Protein AF-A0A259D0F9-F1 (afdb_monomer_lite)

pLDDT: mean 84.32, std 12.59, range [51.81, 95.06]

Foldseek 3Di:
DPVVVVVVVLVVLVVVLVVLVVLCVCVVPPPVVPRPDRHDPVVSVVSVVVSD

Structure (mmCIF, N/CA/C/O backbone):
data_AF-A0A259D0F9-F1
#
_entry.id   AF-A0A259D0F9-F1
#
loop_
_atom_site.group_PDB
_atom_site.id
_atom_site.type_symbol
_atom_site.label_atom_id
_atom_site.l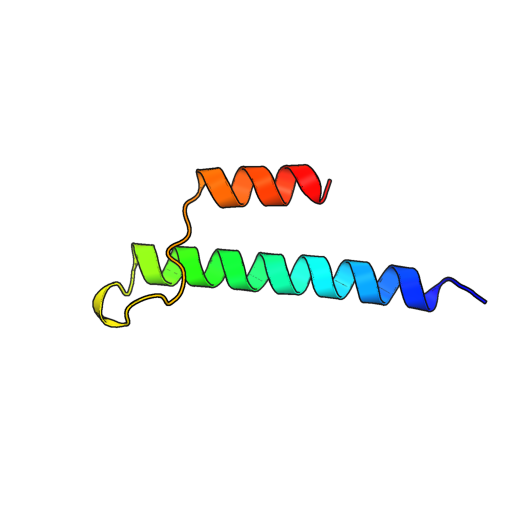abel_alt_id
_atom_site.label_comp_id
_atom_site.label_asym_id
_atom_site.label_entity_id
_atom_site.label_seq_id
_atom_site.pdbx_PDB_ins_code
_atom_site.Cartn_x
_atom_site.Cartn_y
_atom_site.Cartn_z
_atom_site.occupancy
_atom_site.B_iso_or_equiv
_atom_site.auth_seq_id
_atom_site.auth_comp_id
_atom_site.auth_asym_id
_atom_site.auth_atom_id
_atom_site.pdbx_PDB_model_num
ATOM 1 N N . ARG A 1 1 ? 12.928 -19.269 -27.328 1.00 51.81 1 ARG A N 1
ATOM 2 C CA . ARG A 1 1 ? 12.350 -19.674 -26.022 1.00 51.81 1 ARG A CA 1
ATOM 3 C C . ARG A 1 1 ? 12.696 -18.580 -25.020 1.00 51.81 1 ARG A C 1
ATOM 5 O O . ARG A 1 1 ? 13.869 -18.449 -24.722 1.00 51.81 1 ARG A O 1
ATOM 12 N N . GLY A 1 2 ? 11.741 -17.747 -24.608 1.00 55.59 2 GLY A N 1
ATOM 13 C CA . GLY A 1 2 ? 12.012 -16.611 -23.710 1.00 55.59 2 GLY A CA 1
ATOM 14 C C . GLY A 1 2 ? 10.769 -15.782 -23.378 1.00 55.59 2 GLY A C 1
ATOM 15 O O . GLY A 1 2 ? 10.651 -15.288 -22.270 1.00 55.59 2 GLY A O 1
ATOM 16 N N . SER A 1 3 ? 9.783 -15.727 -24.277 1.00 58.34 3 SER A N 1
ATOM 17 C CA . SER A 1 3 ? 8.598 -14.864 -24.136 1.00 58.34 3 SER A CA 1
ATOM 18 C C . SER A 1 3 ? 7.698 -15.155 -22.926 1.00 58.34 3 SER A C 1
ATOM 20 O O . SER A 1 3 ? 7.028 -14.248 -22.454 1.00 58.34 3 SER A O 1
ATOM 22 N N . ALA A 1 4 ? 7.688 -16.383 -22.399 1.00 60.75 4 ALA A N 1
ATOM 23 C CA . ALA A 1 4 ? 6.849 -16.735 -21.249 1.00 60.75 4 ALA A CA 1
ATOM 24 C C . ALA A 1 4 ? 7.392 -16.197 -19.911 1.00 60.75 4 ALA A C 1
ATOM 26 O O . ALA A 1 4 ? 6.608 -15.885 -19.025 1.00 60.75 4 ALA A O 1
ATOM 27 N N . ALA A 1 5 ? 8.716 -16.058 -19.768 1.00 60.34 5 ALA A N 1
ATOM 28 C CA . ALA A 1 5 ? 9.325 -15.584 -18.523 1.00 60.34 5 ALA A CA 1
ATOM 29 C C . ALA A 1 5 ? 9.042 -14.091 -18.285 1.00 60.34 5 ALA A C 1
ATOM 31 O O . ALA A 1 5 ? 8.647 -13.712 -17.188 1.00 60.34 5 ALA A O 1
ATOM 32 N N . TYR A 1 6 ? 9.135 -13.269 -19.339 1.00 59.03 6 TYR A N 1
ATOM 33 C CA . TYR A 1 6 ? 8.845 -11.831 -19.270 1.00 59.03 6 TYR A CA 1
ATOM 34 C C . TYR A 1 6 ? 7.383 -11.528 -18.911 1.00 59.03 6 TYR A C 1
ATOM 36 O O . TYR A 1 6 ? 7.112 -10.554 -18.218 1.00 59.03 6 TYR A O 1
ATOM 44 N N . ALA A 1 7 ? 6.439 -12.358 -19.366 1.00 62.75 7 ALA A N 1
ATOM 45 C CA . ALA A 1 7 ? 5.023 -12.181 -19.056 1.00 62.75 7 ALA A CA 1
ATOM 46 C C . ALA A 1 7 ? 4.708 -12.498 -17.583 1.00 62.75 7 ALA A C 1
ATOM 48 O O . ALA A 1 7 ? 3.964 -11.755 -16.955 1.00 62.75 7 ALA A O 1
ATOM 49 N N . ILE A 1 8 ? 5.312 -13.554 -17.021 1.00 64.12 8 ILE A N 1
ATOM 50 C CA . ILE A 1 8 ? 5.107 -13.956 -15.618 1.00 64.12 8 ILE A CA 1
ATOM 51 C C . ILE A 1 8 ? 5.711 -12.929 -14.650 1.00 64.12 8 ILE A C 1
ATOM 53 O O . ILE A 1 8 ? 5.116 -12.633 -13.618 1.00 64.12 8 ILE A O 1
ATOM 57 N N . GLU A 1 9 ? 6.877 -12.368 -14.976 1.00 66.56 9 GLU A N 1
ATOM 58 C CA . GLU A 1 9 ? 7.548 -11.373 -14.128 1.00 66.56 9 GLU A CA 1
ATOM 59 C C . GLU A 1 9 ? 6.751 -10.062 -14.032 1.00 66.56 9 GLU A C 1
ATOM 61 O O . GLU A 1 9 ? 6.604 -9.499 -12.947 1.00 66.56 9 GLU A O 1
ATOM 66 N N . GLN A 1 10 ? 6.162 -9.617 -15.146 1.00 70.12 10 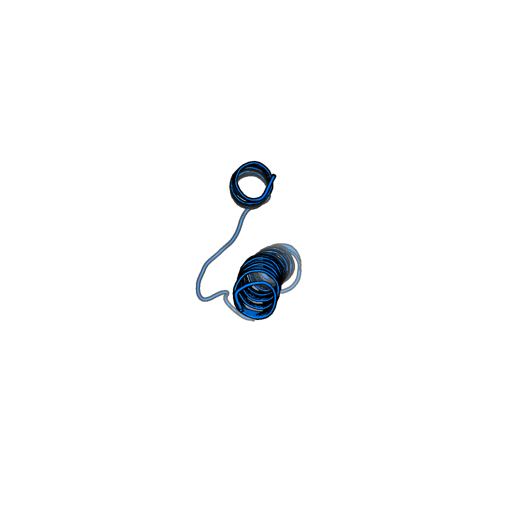GLN A N 1
ATOM 67 C CA . GLN A 1 10 ? 5.251 -8.469 -15.160 1.00 70.12 10 GLN A CA 1
ATOM 68 C C . GLN A 1 10 ? 3.973 -8.743 -14.360 1.00 70.12 10 GLN A C 1
ATOM 70 O O . GLN A 1 10 ? 3.515 -7.872 -13.623 1.00 70.12 10 GLN A O 1
ATOM 75 N N . ASP A 1 11 ? 3.426 -9.957 -14.454 1.00 81.88 11 ASP A N 1
ATOM 76 C CA . ASP A 1 11 ? 2.233 -10.349 -13.696 1.00 81.88 11 ASP A CA 1
ATOM 77 C C . ASP A 1 11 ? 2.496 -10.308 -12.181 1.00 81.88 11 ASP A C 1
ATOM 79 O O . ASP A 1 11 ? 1.687 -9.791 -11.411 1.00 81.88 11 ASP A O 1
ATOM 83 N N . GLN A 1 12 ? 3.679 -10.759 -11.748 1.00 87.94 12 GLN A N 1
ATOM 84 C CA . GLN A 1 12 ? 4.083 -10.712 -10.340 1.00 87.94 12 GLN A CA 1
ATOM 85 C C . GLN A 1 12 ? 4.273 -9.283 -9.830 1.00 87.94 12 GLN A C 1
ATOM 87 O O . GLN A 1 12 ? 3.737 -8.928 -8.783 1.00 87.94 12 GLN A O 1
ATOM 92 N N . ALA A 1 13 ? 4.956 -8.427 -10.590 1.00 87.94 13 ALA A N 1
ATOM 93 C CA . ALA A 1 13 ? 5.151 -7.032 -10.201 1.00 87.94 13 ALA A CA 1
ATOM 94 C C . ALA A 1 13 ? 3.815 -6.263 -10.083 1.00 87.94 13 ALA A C 1
ATOM 96 O O . ALA A 1 13 ? 3.638 -5.430 -9.187 1.00 87.94 13 ALA A O 1
ATOM 97 N N . LEU A 1 14 ? 2.847 -6.569 -10.955 1.00 89.06 14 LEU A N 1
ATOM 98 C CA . LEU A 1 14 ? 1.491 -6.016 -10.895 1.00 89.06 14 LEU A CA 1
ATOM 99 C C . LEU A 1 14 ? 0.674 -6.587 -9.727 1.00 89.06 14 LEU A C 1
ATOM 101 O O . LEU A 1 14 ? -0.057 -5.833 -9.075 1.00 89.06 14 LEU A O 1
ATOM 105 N N . MET A 1 15 ? 0.807 -7.882 -9.428 1.00 92.06 15 MET A N 1
ATOM 106 C CA . MET A 1 15 ? 0.203 -8.504 -8.243 1.00 92.06 15 MET A CA 1
ATOM 107 C C . MET A 1 15 ? 0.736 -7.893 -6.945 1.00 92.06 15 MET A C 1
ATOM 109 O O . MET A 1 15 ? -0.049 -7.561 -6.055 1.00 92.06 15 MET A O 1
ATOM 113 N N . ASP A 1 16 ? 2.043 -7.676 -6.843 1.00 91.69 16 ASP A N 1
ATOM 114 C CA . ASP A 1 16 ? 2.641 -7.035 -5.673 1.00 91.69 16 ASP A CA 1
ATOM 115 C C . ASP A 1 16 ? 2.122 -5.604 -5.511 1.00 91.69 16 ASP A C 1
ATOM 117 O O . ASP A 1 16 ? 1.727 -5.194 -4.417 1.00 91.69 16 ASP A O 1
ATOM 121 N N . PHE A 1 17 ? 2.035 -4.846 -6.608 1.00 92.62 17 PHE A N 1
ATOM 122 C CA . PHE A 1 17 ? 1.466 -3.499 -6.591 1.00 92.62 17 PHE A CA 1
ATOM 123 C C . PHE A 1 17 ? -0.006 -3.482 -6.150 1.00 92.62 17 PHE A C 1
ATOM 125 O O . PHE A 1 17 ? -0.417 -2.605 -5.381 1.00 92.62 17 PHE A O 1
ATOM 132 N N . ARG A 1 18 ? -0.799 -4.470 -6.586 1.00 93.31 18 ARG A N 1
ATOM 133 C CA . ARG A 1 18 ? -2.188 -4.660 -6.147 1.00 93.31 18 ARG A CA 1
ATOM 134 C C . ARG A 1 18 ? -2.268 -4.835 -4.631 1.00 93.31 18 ARG A C 1
ATOM 136 O O . ARG A 1 18 ? -3.082 -4.157 -4.006 1.00 93.31 18 ARG A O 1
ATOM 143 N N . TRP A 1 19 ? -1.411 -5.663 -4.037 1.00 93.56 19 TRP A N 1
ATOM 144 C CA . TRP A 1 19 ? -1.377 -5.833 -2.581 1.00 93.56 19 TRP A CA 1
ATOM 145 C C . TRP A 1 19 ? -1.021 -4.539 -1.844 1.00 93.56 19 TRP A C 1
ATOM 147 O O . TRP A 1 19 ? -1.666 -4.207 -0.852 1.00 93.56 19 TRP A O 1
ATOM 157 N N . GLN A 1 20 ? -0.083 -3.740 -2.364 1.00 94.12 20 GLN A N 1
ATOM 158 C CA . GLN A 1 20 ? 0.249 -2.442 -1.760 1.00 94.12 20 GLN A CA 1
ATOM 159 C C . GLN A 1 20 ? -0.922 -1.444 -1.787 1.00 94.12 20 GLN A C 1
ATOM 161 O O . GLN A 1 20 ? -1.081 -0.645 -0.859 1.00 94.12 20 GLN A O 1
ATOM 166 N N . LEU A 1 21 ? -1.762 -1.486 -2.828 1.00 94.12 21 LEU A N 1
ATOM 167 C CA . LEU A 1 21 ? -3.009 -0.714 -2.871 1.00 94.12 21 LEU A CA 1
ATOM 168 C C . LEU A 1 21 ? -4.011 -1.188 -1.813 1.00 94.12 21 LEU A C 1
ATOM 170 O O . LEU A 1 21 ? -4.720 -0.364 -1.233 1.00 94.12 21 LEU A O 1
ATOM 174 N N . GLU A 1 22 ? -4.084 -2.492 -1.558 1.00 93.75 22 GLU A N 1
ATOM 175 C CA . GLU A 1 22 ? -4.973 -3.051 -0.538 1.00 93.75 22 GLU A CA 1
ATOM 176 C C . GLU A 1 22 ? -4.519 -2.677 0.878 1.00 93.75 22 GLU A C 1
ATOM 178 O O . GLU A 1 22 ? -5.348 -2.212 1.662 1.00 93.75 22 GLU A O 1
ATOM 183 N N . GLU A 1 23 ? -3.217 -2.714 1.169 1.00 93.31 23 GLU A N 1
ATOM 184 C CA . GLU A 1 23 ? -2.664 -2.208 2.435 1.00 93.31 23 GLU A CA 1
ATOM 185 C C . GLU A 1 23 ? -2.988 -0.716 2.645 1.00 93.31 23 GLU A C 1
ATOM 187 O O . GLU A 1 23 ? -3.412 -0.318 3.733 1.00 93.31 23 GLU A O 1
ATOM 192 N N . LEU A 1 24 ? -2.884 0.122 1.599 1.00 94.31 24 LEU A N 1
ATOM 193 C CA . LEU A 1 24 ? -3.297 1.532 1.683 1.00 94.31 24 LEU A CA 1
ATOM 194 C C . LEU A 1 24 ? -4.795 1.663 2.005 1.00 94.31 24 LEU A C 1
ATOM 196 O O . LEU A 1 24 ? -5.185 2.504 2.815 1.00 94.31 24 LEU A O 1
ATOM 200 N N . ARG A 1 25 ? -5.651 0.842 1.388 1.00 93.94 25 ARG A N 1
ATOM 201 C CA . ARG A 1 25 ? -7.097 0.869 1.654 1.00 93.94 25 ARG A CA 1
ATOM 202 C C . ARG A 1 25 ? -7.418 0.468 3.090 1.00 93.94 25 ARG A C 1
ATOM 204 O O . ARG A 1 25 ? -8.248 1.127 3.713 1.00 93.94 25 ARG A O 1
ATOM 211 N N . VAL A 1 26 ? -6.771 -0.566 3.626 1.00 92.38 26 VAL A N 1
ATOM 212 C CA . VAL A 1 26 ? -6.962 -0.967 5.028 1.00 92.38 26 VAL A CA 1
ATOM 213 C C . VAL A 1 26 ? -6.499 0.153 5.964 1.00 92.38 26 VAL A C 1
ATOM 215 O O . VAL A 1 26 ? -7.235 0.520 6.878 1.00 92.38 26 VAL A O 1
ATOM 218 N N . ALA A 1 27 ? -5.354 0.784 5.687 1.00 90.50 27 ALA A N 1
ATOM 219 C CA . ALA A 1 27 ? -4.856 1.909 6.482 1.00 90.50 27 ALA A CA 1
ATOM 220 C C . ALA A 1 27 ? -5.800 3.133 6.486 1.00 90.50 27 ALA A C 1
ATOM 222 O O . ALA A 1 27 ? -5.880 3.852 7.486 1.00 90.50 27 ALA A O 1
ATOM 223 N N . LEU A 1 28 ? -6.528 3.376 5.389 1.00 92.19 28 LEU A N 1
ATOM 224 C CA . LEU A 1 28 ? -7.463 4.501 5.266 1.00 92.19 28 LEU A CA 1
ATOM 225 C C . LEU A 1 28 ? -8.858 4.212 5.834 1.00 92.19 28 LEU A C 1
ATOM 227 O O . LEU A 1 28 ? -9.479 5.121 6.380 1.00 92.19 28 LEU A O 1
ATOM 231 N N . TYR A 1 29 ? -9.357 2.981 5.698 1.00 93.25 29 TYR A N 1
ATOM 232 C CA . TYR A 1 29 ? -10.775 2.672 5.941 1.00 93.25 29 TYR A CA 1
ATOM 233 C C . TYR A 1 29 ? -11.026 1.577 6.985 1.00 93.25 29 TYR A C 1
ATOM 235 O O . TYR A 1 29 ? -12.154 1.438 7.446 1.00 93.25 29 TYR A O 1
ATOM 243 N N . ALA A 1 30 ? -10.009 0.800 7.361 1.00 91.56 30 ALA A N 1
ATOM 244 C CA . ALA A 1 30 ? -10.140 -0.362 8.241 1.00 91.56 30 ALA A CA 1
ATOM 245 C C . ALA A 1 30 ? -8.988 -0.439 9.261 1.00 91.56 30 ALA A C 1
ATOM 247 O O . ALA A 1 30 ? -8.331 -1.463 9.424 1.00 91.56 30 ALA A O 1
ATOM 248 N N . GLN A 1 31 ? -8.741 0.663 9.971 1.00 87.00 31 GLN A N 1
ATOM 249 C CA . GLN A 1 31 ? -7.619 0.801 10.911 1.00 87.00 31 GLN A CA 1
ATOM 250 C C . GLN A 1 31 ? -7.671 -0.195 12.082 1.00 87.00 31 GLN A C 1
ATOM 252 O O . GLN A 1 31 ? -6.628 -0.610 12.588 1.00 87.00 31 GLN A O 1
ATOM 257 N N . GLU A 1 32 ? -8.870 -0.631 12.477 1.00 91.44 32 GLU A N 1
ATOM 258 C CA . GLU A 1 32 ? -9.064 -1.630 13.535 1.00 91.44 32 GLU A CA 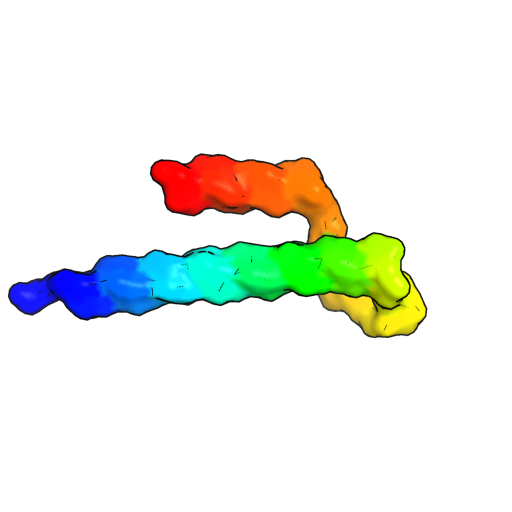1
ATOM 259 C C . GLU A 1 32 ? -8.487 -3.008 13.168 1.00 91.44 32 GLU A C 1
ATOM 261 O O . GLU A 1 32 ? -8.090 -3.761 14.057 1.00 91.44 32 GLU A O 1
ATOM 266 N N . LEU A 1 33 ? -8.367 -3.316 11.868 1.00 85.31 33 LEU A N 1
ATOM 267 C CA . LEU A 1 33 ? -7.830 -4.586 11.366 1.00 85.31 33 LEU A CA 1
ATOM 268 C C . LEU A 1 33 ? -6.300 -4.697 11.447 1.00 85.31 33 LEU A C 1
ATOM 270 O O . LEU A 1 33 ? -5.799 -5.798 11.256 1.00 85.31 33 LEU A O 1
ATOM 274 N N . LYS A 1 34 ? -5.583 -3.609 11.782 1.00 76.38 34 LYS A N 1
ATOM 275 C CA . LYS A 1 34 ? -4.109 -3.512 11.869 1.00 76.38 34 LYS A CA 1
ATOM 276 C C . LYS A 1 34 ? -3.375 -4.064 10.634 1.00 76.38 34 LYS A C 1
ATOM 278 O O . LYS A 1 34 ? -3.223 -5.264 10.449 1.00 76.38 34 LYS A O 1
ATOM 283 N N . THR A 1 35 ? -2.800 -3.177 9.831 1.00 75.88 35 THR A N 1
ATOM 284 C CA . THR A 1 35 ? -1.947 -3.564 8.695 1.00 75.88 35 THR A CA 1
ATOM 285 C C . THR A 1 35 ? -0.565 -4.052 9.143 1.00 75.88 35 THR A C 1
ATOM 287 O O . THR A 1 35 ? 0.089 -3.347 9.921 1.00 75.88 35 THR A O 1
ATOM 290 N N . PRO A 1 36 ? -0.065 -5.190 8.623 1.00 80.00 36 PRO A N 1
ATOM 291 C CA . PRO A 1 36 ? 1.303 -5.645 8.869 1.00 80.00 36 PRO A CA 1
ATOM 292 C C . PRO A 1 36 ? 2.356 -4.701 8.267 1.00 80.00 36 PRO A C 1
ATOM 294 O O . PRO A 1 36 ? 3.455 -4.598 8.815 1.00 80.00 36 PRO A O 1
ATOM 297 N N . SER A 1 37 ? 2.036 -3.968 7.190 1.00 81.81 37 SER A N 1
ATOM 298 C CA . SER A 1 37 ? 2.895 -2.897 6.672 1.00 81.81 37 SER A CA 1
ATOM 299 C C . SER A 1 37 ? 2.066 -1.685 6.236 1.00 81.81 37 SER A C 1
ATOM 301 O O . SER A 1 37 ? 1.489 -1.693 5.152 1.00 81.81 37 SER A O 1
ATOM 303 N N . PRO A 1 38 ? 1.989 -0.615 7.047 1.00 83.50 38 PRO A N 1
ATOM 304 C CA . PRO A 1 38 ? 1.193 0.549 6.682 1.00 83.50 38 PRO A CA 1
ATOM 305 C C . PRO A 1 38 ? 1.741 1.199 5.406 1.00 83.50 38 PRO A C 1
ATOM 307 O O . PRO A 1 3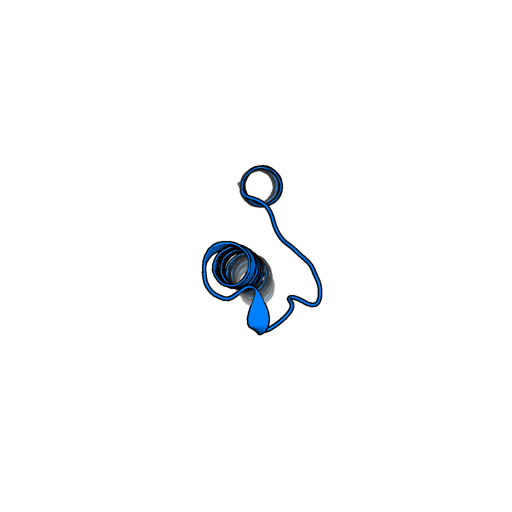8 ? 2.884 1.669 5.363 1.00 83.50 38 PRO A O 1
ATOM 310 N N . MET A 1 39 ? 0.902 1.251 4.371 1.00 93.62 39 MET A N 1
ATOM 311 C CA . MET A 1 39 ? 1.222 1.894 3.101 1.00 93.62 39 MET A CA 1
ATOM 312 C C . MET A 1 39 ? 0.673 3.313 3.001 1.00 93.62 39 MET A C 1
ATOM 314 O O . MET A 1 39 ? -0.339 3.667 3.598 1.00 93.62 39 MET A O 1
ATOM 318 N N . SER A 1 40 ? 1.361 4.140 2.210 1.00 93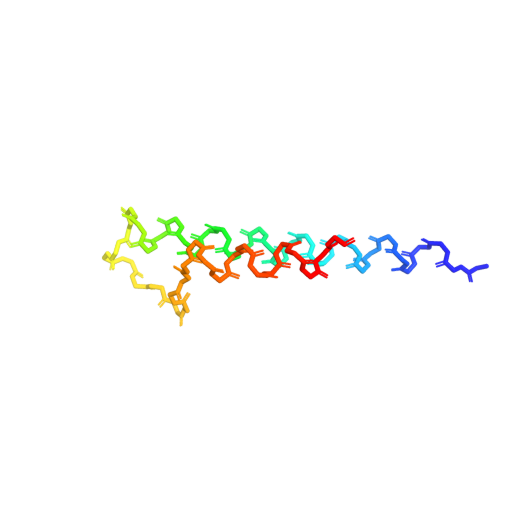.50 40 SER A N 1
ATOM 319 C CA . SER A 1 40 ? 0.973 5.522 1.925 1.00 93.50 40 SER A CA 1
ATOM 320 C C . SER A 1 40 ? 0.918 5.790 0.425 1.00 93.50 40 SER A C 1
ATOM 322 O O . SER A 1 40 ? 1.631 5.158 -0.360 1.00 93.50 40 SER A O 1
ATOM 324 N N . LEU A 1 41 ? 0.111 6.781 0.036 1.00 93.44 41 LEU A N 1
ATOM 325 C CA . LEU A 1 41 ? -0.038 7.196 -1.361 1.00 93.44 41 LEU A CA 1
ATOM 326 C C . LEU A 1 41 ? 1.312 7.561 -1.996 1.00 93.44 41 LEU A C 1
ATOM 328 O O . LEU A 1 41 ? 1.665 7.030 -3.042 1.00 93.44 41 LEU A O 1
ATOM 332 N N . LYS A 1 42 ? 2.127 8.367 -1.304 1.00 94.38 42 LYS A N 1
ATOM 333 C CA . LYS A 1 42 ? 3.463 8.775 -1.771 1.00 94.38 42 LYS A CA 1
ATOM 334 C C . LYS A 1 42 ? 4.393 7.584 -2.031 1.00 94.38 42 LYS A C 1
ATOM 336 O O . LYS A 1 42 ? 5.234 7.619 -2.929 1.00 94.38 42 LYS A O 1
ATOM 341 N N . ARG A 1 43 ? 4.285 6.523 -1.224 1.00 92.56 43 ARG A N 1
ATOM 342 C CA . ARG A 1 43 ? 5.096 5.313 -1.408 1.00 92.56 43 ARG A CA 1
ATOM 343 C C . ARG A 1 43 ? 4.602 4.491 -2.599 1.00 92.56 43 ARG A C 1
ATOM 345 O O . ARG A 1 43 ? 5.434 4.002 -3.356 1.00 92.56 43 ARG A O 1
ATOM 352 N N . LEU A 1 44 ? 3.287 4.408 -2.806 1.00 94.12 44 LEU A N 1
ATOM 353 C CA . LEU A 1 44 ? 2.673 3.795 -3.990 1.00 94.12 44 LEU A CA 1
ATOM 354 C C . LEU A 1 44 ? 3.060 4.513 -5.286 1.00 94.12 44 LEU A C 1
ATOM 356 O O . LEU A 1 44 ? 3.426 3.853 -6.252 1.00 94.12 44 LEU A O 1
ATOM 360 N N . GLU A 1 45 ? 3.061 5.847 -5.294 1.00 95.06 45 GLU A N 1
ATOM 361 C CA . GLU A 1 45 ? 3.509 6.647 -6.443 1.00 95.06 45 GLU A CA 1
ATOM 362 C C . GLU A 1 45 ? 4.954 6.322 -6.837 1.00 95.06 45 GLU A C 1
ATOM 364 O O . GLU A 1 45 ? 5.256 6.172 -8.020 1.00 95.06 45 GLU A O 1
ATOM 369 N N . LYS A 1 46 ? 5.843 6.150 -5.848 1.00 94.75 46 LYS A N 1
ATOM 370 C CA . LYS A 1 46 ? 7.237 5.763 -6.096 1.00 94.75 46 LYS A CA 1
ATOM 371 C C . LYS A 1 46 ? 7.346 4.363 -6.705 1.00 94.75 46 LYS A C 1
ATOM 373 O O . LYS A 1 46 ? 8.118 4.182 -7.637 1.00 94.75 46 LYS A O 1
ATOM 378 N N . ILE A 1 47 ? 6.584 3.395 -6.191 1.00 92.44 47 ILE A N 1
ATOM 379 C CA . ILE A 1 47 ? 6.572 2.024 -6.726 1.00 92.44 47 ILE A CA 1
ATOM 380 C C . ILE A 1 47 ? 6.046 2.034 -8.164 1.00 92.44 47 ILE A C 1
ATOM 382 O O . ILE A 1 47 ? 6.686 1.476 -9.046 1.00 92.44 47 ILE A O 1
ATOM 386 N N . LEU A 1 48 ? 4.939 2.737 -8.424 1.00 91.25 48 LEU A N 1
ATOM 387 C CA . LEU A 1 48 ? 4.369 2.861 -9.766 1.00 91.25 48 LEU A CA 1
ATOM 388 C C . LEU A 1 48 ? 5.344 3.519 -10.751 1.00 91.25 48 LEU A C 1
ATOM 390 O O . LEU A 1 48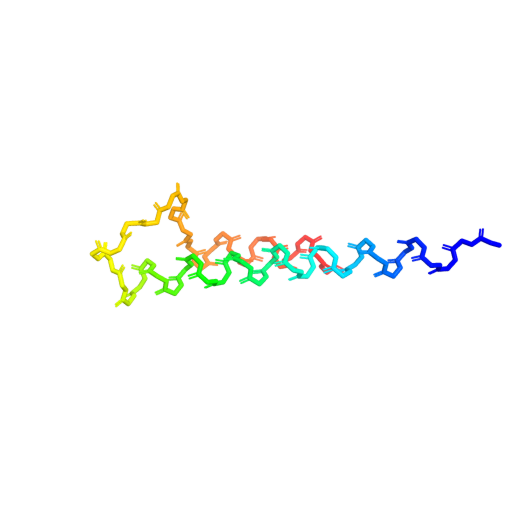 ? 5.434 3.094 -11.898 1.00 91.25 48 LEU A O 1
ATOM 394 N N . ALA A 1 49 ? 6.088 4.537 -10.312 1.00 93.25 49 ALA A N 1
ATOM 395 C CA . ALA A 1 49 ? 7.120 5.170 -11.129 1.00 93.25 49 ALA A CA 1
ATOM 396 C C . ALA A 1 49 ? 8.287 4.225 -11.461 1.00 93.25 49 ALA A C 1
ATOM 398 O O . ALA A 1 49 ? 8.923 4.419 -12.487 1.00 93.25 49 ALA A O 1
ATOM 399 N N . SER A 1 50 ? 8.564 3.222 -10.623 1.00 89.88 50 SER A N 1
ATOM 400 C CA . SER A 1 50 ? 9.575 2.188 -10.887 1.00 89.88 50 SER A CA 1
ATOM 401 C C . SER A 1 50 ? 9.080 1.041 -11.774 1.00 89.88 50 SER A C 1
ATOM 403 O O . SER A 1 50 ? 9.905 0.287 -12.276 1.00 89.88 50 SER A O 1
ATOM 405 N N . LEU A 1 51 ? 7.762 0.888 -11.938 1.00 86.31 51 LEU A N 1
ATOM 406 C CA . LEU A 1 51 ? 7.150 -0.109 -12.827 1.00 86.31 51 LEU A CA 1
ATOM 407 C C . LEU A 1 51 ? 6.942 0.409 -14.259 1.00 86.31 51 LEU A C 1
ATOM 409 O O . LEU A 1 51 ? 6.671 -0.384 -15.157 1.00 86.31 51 LEU A O 1
ATOM 413 N N . ARG A 1 52 ? 7.012 1.731 -14.449 1.00 75.62 52 ARG A N 1
ATOM 414 C CA . ARG A 1 52 ? 6.999 2.398 -15.757 1.00 75.62 52 ARG A CA 1
ATOM 415 C C . ARG A 1 52 ? 8.376 2.359 -16.399 1.00 75.62 52 ARG A C 1
ATOM 417 O O . ARG A 1 52 ? 8.405 2.233 -17.641 1.00 75.62 52 ARG A O 1
#

Secondary structure (DSSP, 8-state):
--HHHHHHHHHHHHHHHHHHHHHHHHHHH-GGG--SS---HHHHHHHHHHH-

Sequence (52 aa):
RGSAAYAIEQDQALMDFRWQLEELRVALYAQELKTPSPMSLKRLEKILASLR

Radius of gyration: 13.77 Å; chains: 1; bounding box: 23×28×40 Å